Protein AF-A0A6V8Q5P6-F1 (afdb_monomer)

pLDDT: mean 92.39, std 9.51, range [48.16, 98.44]

Sequence (72 aa):
MPSQNEHIRKAIHNKSFLNSFELNTTSYVDWLVTILFYTSLHYVDSKLAQLNFHPDSHGQRRKYIWQTDLKH

Structure (mmCIF, N/CA/C/O backbone):
data_AF-A0A6V8Q5P6-F1
#
_entry.id   AF-A0A6V8Q5P6-F1
#
loop_
_atom_site.group_PDB
_atom_site.id
_atom_site.type_symbol
_atom_site.label_atom_id
_atom_site.label_alt_id
_atom_site.label_comp_id
_atom_site.label_asym_id
_atom_sit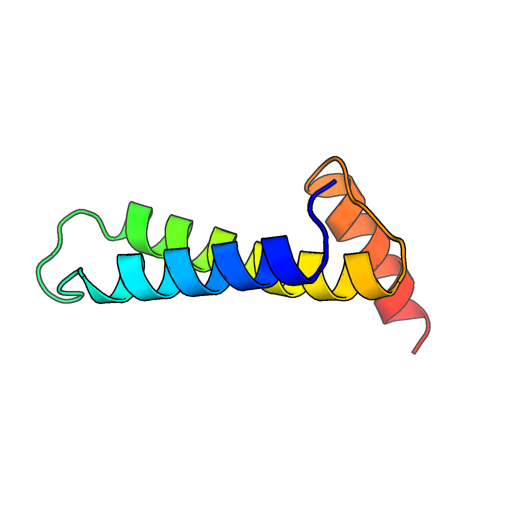e.label_entity_id
_atom_site.label_seq_id
_atom_site.pdbx_PDB_ins_code
_atom_site.Cartn_x
_atom_site.Cartn_y
_atom_site.Cartn_z
_atom_site.occupancy
_atom_site.B_iso_or_equiv
_atom_site.auth_seq_id
_atom_site.auth_comp_id
_atom_site.auth_asym_id
_atom_site.auth_atom_id
_atom_site.pdbx_PDB_model_num
ATOM 1 N N . MET A 1 1 ? 2.358 9.104 -13.613 1.00 74.38 1 MET A N 1
ATOM 2 C CA . MET A 1 1 ? 2.508 8.243 -12.422 1.00 74.38 1 MET A CA 1
ATOM 3 C C . MET A 1 1 ? 2.987 9.056 -11.238 1.00 74.38 1 MET A C 1
ATOM 5 O O . MET A 1 1 ? 3.756 9.981 -11.472 1.00 74.38 1 MET A O 1
ATOM 9 N N . PRO A 1 2 ? 2.599 8.715 -10.000 1.00 87.50 2 PRO A N 1
ATOM 10 C CA . PRO A 1 2 ? 3.284 9.222 -8.819 1.00 87.50 2 PRO A CA 1
ATOM 11 C C . PRO A 1 2 ? 4.753 8.775 -8.818 1.00 87.50 2 PRO A C 1
ATOM 13 O O . PRO A 1 2 ? 5.086 7.658 -9.210 1.00 87.50 2 PRO A O 1
ATOM 16 N N . SER A 1 3 ? 5.633 9.647 -8.351 1.00 93.94 3 SER A N 1
ATOM 17 C CA . SER A 1 3 ? 7.023 9.333 -8.037 1.00 93.94 3 SER A CA 1
ATOM 18 C C . SER A 1 3 ? 7.132 8.380 -6.842 1.00 93.94 3 SER A C 1
ATOM 20 O O . SER A 1 3 ? 6.207 8.234 -6.035 1.00 93.94 3 SER A O 1
ATOM 22 N N . GLN A 1 4 ? 8.316 7.787 -6.663 1.00 95.50 4 GLN A N 1
ATOM 23 C CA . GLN A 1 4 ? 8.650 6.986 -5.482 1.00 95.50 4 GLN A CA 1
ATOM 24 C C . GLN A 1 4 ? 8.280 7.703 -4.168 1.00 95.50 4 GLN A C 1
ATOM 26 O O . GLN A 1 4 ? 7.680 7.095 -3.278 1.00 95.50 4 GLN A O 1
ATOM 31 N N . ASN A 1 5 ? 8.617 8.993 -4.048 1.00 97.06 5 ASN A N 1
ATOM 32 C CA . ASN A 1 5 ? 8.369 9.788 -2.843 1.00 97.06 5 ASN A CA 1
ATOM 33 C C . ASN A 1 5 ? 6.880 10.088 -2.639 1.00 97.06 5 ASN A C 1
ATOM 35 O O . ASN A 1 5 ? 6.405 10.137 -1.507 1.00 97.06 5 ASN A O 1
ATOM 39 N N . GLU A 1 6 ? 6.111 10.268 -3.712 1.00 97.50 6 GLU A N 1
ATOM 40 C CA . GLU A 1 6 ? 4.654 10.414 -3.620 1.00 97.50 6 GLU A CA 1
ATOM 41 C C . GLU A 1 6 ? 3.979 9.127 -3.153 1.00 97.50 6 GLU A C 1
ATOM 43 O O . GLU A 1 6 ? 3.091 9.185 -2.301 1.00 97.50 6 GLU A O 1
ATOM 48 N N . HIS A 1 7 ? 4.438 7.971 -3.634 1.00 97.69 7 HIS A N 1
ATOM 49 C CA . HIS A 1 7 ? 3.985 6.678 -3.134 1.00 97.69 7 HIS A CA 1
ATOM 50 C C . HIS A 1 7 ? 4.283 6.503 -1.639 1.00 97.69 7 HIS A C 1
ATOM 52 O O . HIS A 1 7 ? 3.385 6.149 -0.876 1.00 97.69 7 HIS A O 1
ATOM 58 N N . ILE A 1 8 ? 5.498 6.838 -1.191 1.00 98.25 8 ILE A N 1
ATOM 59 C CA . ILE A 1 8 ? 5.863 6.784 0.234 1.00 98.25 8 ILE A CA 1
ATOM 60 C C . ILE A 1 8 ? 4.969 7.708 1.066 1.00 98.25 8 ILE A C 1
ATOM 62 O O . ILE A 1 8 ? 4.436 7.281 2.088 1.00 98.25 8 ILE A O 1
ATOM 66 N N . ARG A 1 9 ? 4.748 8.952 0.619 1.00 98.44 9 ARG A N 1
ATOM 67 C CA . ARG A 1 9 ? 3.865 9.900 1.319 1.00 98.44 9 ARG A CA 1
ATOM 68 C C . ARG A 1 9 ? 2.443 9.358 1.466 1.00 98.44 9 ARG A C 1
ATOM 70 O O . ARG A 1 9 ? 1.876 9.460 2.550 1.00 98.44 9 ARG A O 1
ATOM 77 N N . LYS A 1 10 ? 1.886 8.743 0.419 1.00 98.25 10 LYS A N 1
ATOM 78 C CA . LYS A 1 10 ? 0.557 8.111 0.475 1.00 98.25 10 LYS A CA 1
ATOM 79 C C . LYS A 1 10 ? 0.523 6.919 1.435 1.00 98.25 10 LYS A C 1
ATOM 81 O O . LYS A 1 10 ? -0.412 6.810 2.218 1.00 98.25 10 LYS A O 1
ATOM 86 N N . ALA A 1 11 ? 1.545 6.062 1.425 1.00 98.31 11 ALA A N 1
ATOM 87 C CA . ALA A 1 11 ? 1.632 4.936 2.355 1.00 98.31 11 ALA A CA 1
ATOM 88 C C . ALA A 1 11 ? 1.695 5.404 3.821 1.00 98.31 11 ALA A C 1
ATOM 90 O O . ALA A 1 11 ? 0.976 4.882 4.670 1.00 98.31 11 ALA A O 1
ATOM 91 N N . ILE A 1 12 ? 2.503 6.432 4.109 1.00 98.38 12 ILE A N 1
ATOM 92 C CA . ILE A 1 12 ? 2.595 7.039 5.444 1.00 98.38 12 ILE A CA 1
ATOM 93 C C . ILE A 1 12 ? 1.251 7.644 5.854 1.00 98.38 12 ILE A C 1
ATOM 95 O O . ILE A 1 12 ? 0.790 7.393 6.962 1.00 98.38 12 ILE A O 1
ATOM 99 N N . HIS A 1 13 ? 0.603 8.395 4.961 1.00 98.38 13 HIS A N 1
ATOM 100 C CA . HIS A 1 13 ? -0.708 8.980 5.228 1.00 98.38 13 HIS A CA 1
ATOM 101 C C . HIS A 1 13 ? -1.756 7.909 5.563 1.00 98.38 13 HIS A C 1
ATOM 103 O O . HIS A 1 13 ? -2.435 8.019 6.581 1.00 98.38 13 HIS A O 1
ATOM 109 N N . ASN A 1 14 ? -1.833 6.838 4.767 1.00 98.44 14 ASN A N 1
ATOM 110 C CA . ASN A 1 14 ? -2.756 5.732 5.014 1.00 98.44 14 ASN A CA 1
ATOM 111 C C . ASN A 1 14 ? -2.467 5.029 6.347 1.00 98.44 14 ASN A C 1
ATOM 113 O O . ASN A 1 14 ? -3.398 4.693 7.072 1.00 98.44 14 ASN A O 1
ATOM 117 N N . LYS A 1 15 ? -1.189 4.846 6.705 1.00 97.75 15 LYS A N 1
ATOM 118 C CA . LYS A 1 15 ? -0.798 4.278 8.002 1.00 97.75 15 LYS A CA 1
ATOM 119 C C . LYS A 1 15 ? -1.228 5.176 9.165 1.00 97.75 15 LYS A C 1
ATOM 121 O O . LYS A 1 15 ? -1.752 4.675 10.153 1.00 97.75 15 LYS A O 1
ATOM 126 N N . SER A 1 16 ? -1.048 6.491 9.043 1.00 98.00 16 SER A N 1
ATOM 127 C CA . SER A 1 16 ? -1.528 7.446 10.048 1.00 98.00 16 SER A CA 1
ATOM 128 C C . SER A 1 16 ? -3.051 7.420 10.180 1.00 98.00 16 SER A C 1
ATOM 130 O O . SER A 1 16 ? -3.555 7.464 11.296 1.00 98.00 16 SER A O 1
ATOM 132 N N . PHE A 1 17 ? -3.778 7.295 9.067 1.00 97.19 17 PHE A N 1
ATOM 133 C CA . PHE A 1 17 ? -5.234 7.153 9.079 1.00 97.19 17 PHE A CA 1
ATOM 134 C C . PHE A 1 17 ? -5.684 5.831 9.712 1.00 97.19 17 PHE A C 1
ATOM 136 O O . PHE A 1 17 ? -6.602 5.820 10.522 1.00 97.19 17 PHE A O 1
ATOM 143 N N . LEU A 1 18 ? -5.004 4.717 9.428 1.00 96.19 18 LEU A N 1
ATOM 144 C CA . LEU A 1 18 ? -5.279 3.438 10.086 1.00 96.19 18 LEU A CA 1
ATOM 145 C C . LEU A 1 18 ? -5.121 3.544 11.611 1.00 96.19 18 LEU A C 1
ATOM 147 O O . LEU A 1 18 ? -5.964 3.056 12.356 1.00 96.19 18 LEU A O 1
ATOM 151 N N . ASN A 1 19 ? -4.070 4.231 12.065 1.00 95.62 19 ASN A N 1
ATOM 152 C CA . ASN A 1 19 ? -3.785 4.431 13.485 1.00 95.62 19 ASN A CA 1
ATOM 153 C C . ASN A 1 19 ? -4.809 5.326 14.206 1.00 95.62 19 ASN A C 1
ATOM 155 O O . ASN A 1 19 ? -4.760 5.401 15.429 1.00 95.62 19 ASN A O 1
ATOM 159 N N . SER A 1 20 ? -5.716 6.009 13.493 1.00 96.44 20 SER A N 1
ATOM 160 C CA . SER A 1 20 ? -6.803 6.765 14.132 1.00 96.44 20 SER A CA 1
ATOM 161 C C . SER A 1 20 ? -8.022 5.911 14.501 1.00 96.44 20 SER A C 1
ATOM 163 O O . SER A 1 20 ? -8.978 6.447 15.054 1.00 96.44 20 SER A O 1
ATOM 165 N N . PHE A 1 21 ? -8.018 4.607 14.193 1.00 96.00 21 PHE A N 1
ATOM 166 C CA . PHE A 1 21 ? -9.113 3.691 14.522 1.00 96.00 21 PHE A CA 1
ATOM 167 C C . PHE A 1 21 ? -8.789 2.798 15.720 1.00 96.00 21 PHE A C 1
ATOM 169 O O . PHE A 1 21 ? -7.707 2.222 15.814 1.00 96.00 21 PHE A O 1
ATOM 176 N N . GLU A 1 22 ? -9.792 2.583 16.569 1.00 95.50 22 GLU A N 1
ATOM 177 C CA . GLU A 1 22 ? -9.758 1.569 17.623 1.00 95.50 22 GLU A CA 1
ATOM 178 C C . GLU A 1 22 ? -10.128 0.193 17.050 1.00 95.50 22 GLU A C 1
ATOM 180 O O . GLU A 1 22 ? -11.292 -0.088 16.752 1.00 95.50 22 GLU A O 1
ATOM 185 N N . LEU A 1 23 ? -9.129 -0.680 16.888 1.00 89.75 23 LEU A N 1
ATOM 186 C CA . LEU A 1 23 ? -9.276 -1.971 16.197 1.00 89.75 23 LEU A CA 1
ATOM 187 C C . LEU A 1 23 ? -10.318 -2.901 16.838 1.00 89.75 23 LEU A C 1
ATOM 189 O O . LEU A 1 23 ? -10.969 -3.665 16.133 1.00 89.75 23 LEU A O 1
ATOM 193 N N . ASN A 1 24 ? -10.476 -2.834 18.161 1.00 90.06 24 ASN A N 1
ATOM 194 C CA . ASN A 1 24 ? -11.332 -3.757 18.913 1.00 90.06 24 ASN A CA 1
ATOM 195 C C . ASN A 1 24 ? -12.804 -3.325 18.970 1.00 90.06 24 ASN A C 1
ATOM 197 O O . ASN A 1 24 ? -13.642 -4.089 19.442 1.00 90.06 24 ASN A O 1
ATOM 201 N N . THR A 1 25 ? -13.123 -2.101 18.545 1.00 95.62 25 THR A N 1
ATOM 202 C CA . THR A 1 25 ? -14.464 -1.514 18.720 1.00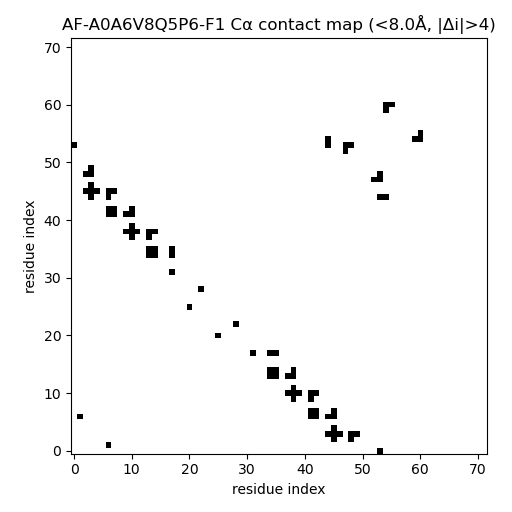 95.62 25 THR A CA 1
ATOM 203 C C . THR A 1 25 ? -15.040 -0.924 17.439 1.00 95.62 25 THR A C 1
ATOM 205 O O . THR A 1 25 ? -16.246 -0.696 17.356 1.00 95.62 25 THR A O 1
ATOM 208 N N . THR A 1 26 ? -14.210 -0.689 16.425 1.00 95.44 26 THR A N 1
ATOM 209 C CA . THR A 1 26 ? -14.654 -0.154 15.138 1.00 95.44 26 THR A CA 1
ATOM 210 C C . THR A 1 26 ? -15.557 -1.130 14.382 1.00 95.44 26 THR A C 1
ATOM 212 O O . THR A 1 26 ? -15.242 -2.306 14.218 1.00 95.44 26 THR A O 1
ATOM 215 N N . SER A 1 27 ? -16.671 -0.626 13.845 1.00 97.06 27 SER A N 1
ATOM 216 C CA . SER A 1 27 ? -17.542 -1.386 12.934 1.00 97.06 27 SER A CA 1
ATOM 217 C C . SER A 1 27 ? -17.034 -1.407 11.485 1.00 97.06 27 SER A C 1
ATOM 219 O O . SER A 1 27 ? -17.656 -2.034 10.636 1.00 97.06 27 SER A O 1
ATOM 221 N N . TYR A 1 28 ? -15.912 -0.738 11.196 1.00 96.44 28 TYR A N 1
ATOM 222 C CA . TYR A 1 28 ? -15.382 -0.518 9.844 1.00 96.44 28 TYR A CA 1
ATOM 223 C C . TYR A 1 28 ? -14.162 -1.399 9.528 1.00 96.44 28 TYR A C 1
ATOM 225 O O . TYR A 1 28 ? -13.203 -0.952 8.896 1.00 96.44 28 TYR A O 1
ATOM 233 N N . VAL A 1 29 ? -14.140 -2.639 10.026 1.00 95.75 29 VAL A N 1
ATOM 234 C CA . VAL A 1 29 ? -12.997 -3.563 9.865 1.00 95.75 29 VAL A CA 1
ATOM 235 C C . VAL A 1 29 ? -12.674 -3.824 8.387 1.00 95.75 29 VAL A C 1
ATOM 237 O O . VAL A 1 29 ? -11.506 -3.897 8.007 1.00 95.75 29 VAL A O 1
ATOM 240 N N . ASP A 1 30 ? -13.693 -3.900 7.536 1.00 96.62 30 ASP A N 1
ATOM 241 C CA . ASP A 1 30 ? -13.580 -4.003 6.077 1.00 96.62 30 ASP A CA 1
ATOM 242 C C . ASP A 1 30 ? -12.795 -2.830 5.460 1.00 96.62 30 ASP A C 1
ATOM 244 O O . ASP A 1 30 ? -11.903 -3.016 4.621 1.00 96.62 30 ASP A O 1
ATOM 248 N N . TRP A 1 31 ? -13.054 -1.614 5.938 1.00 97.25 31 TRP A N 1
ATOM 249 C CA . TRP A 1 31 ? -12.303 -0.429 5.542 1.00 97.25 31 TRP A CA 1
ATOM 250 C C . TRP A 1 31 ? -10.874 -0.438 6.072 1.00 97.25 31 TRP A C 1
ATOM 252 O O . TRP A 1 31 ? -9.968 -0.026 5.348 1.00 97.25 31 TRP A O 1
ATOM 262 N N . LEU A 1 32 ? -10.623 -0.969 7.272 1.00 97.25 32 LEU A N 1
ATOM 263 C CA . LEU A 1 32 ? -9.254 -1.110 7.783 1.00 97.25 32 LEU A CA 1
ATOM 264 C C . LEU A 1 32 ? -8.409 -2.042 6.909 1.00 97.25 32 LEU A C 1
ATOM 266 O O . LEU A 1 32 ? -7.271 -1.712 6.569 1.00 97.25 32 LEU A O 1
ATOM 270 N N . VAL A 1 33 ? -8.982 -3.170 6.478 1.00 97.00 33 VAL A N 1
ATOM 271 C CA . VAL A 1 33 ? -8.337 -4.088 5.524 1.00 97.00 33 VAL A CA 1
ATOM 272 C C . VAL A 1 33 ? -8.065 -3.382 4.195 1.00 97.00 33 VAL A C 1
ATOM 274 O O . VAL A 1 33 ? -6.978 -3.512 3.630 1.00 97.00 33 VAL A O 1
ATOM 277 N N . THR A 1 34 ? -9.014 -2.575 3.720 1.00 97.88 34 THR A N 1
ATOM 278 C CA . THR A 1 34 ? -8.856 -1.782 2.494 1.00 97.88 34 THR A CA 1
ATOM 279 C C . THR A 1 34 ? -7.703 -0.778 2.613 1.00 97.88 34 THR A C 1
ATOM 281 O O . THR A 1 34 ? -6.856 -0.689 1.719 1.00 97.88 34 THR A O 1
ATOM 284 N N . ILE A 1 35 ? -7.599 -0.063 3.736 1.00 98.06 35 ILE A N 1
ATOM 285 C CA . ILE A 1 35 ? -6.501 0.877 4.008 1.00 98.06 35 ILE A CA 1
ATOM 286 C C . ILE A 1 35 ? -5.157 0.139 4.042 1.00 98.06 35 ILE A C 1
ATOM 288 O O . ILE A 1 35 ? -4.190 0.592 3.422 1.00 98.06 35 ILE A O 1
ATOM 292 N N . LEU A 1 36 ? -5.083 -1.012 4.719 1.00 97.81 36 LEU A N 1
ATOM 293 C CA . LEU A 1 36 ? -3.880 -1.850 4.774 1.00 97.81 36 LEU A CA 1
ATOM 294 C C . LEU A 1 36 ? -3.444 -2.325 3.385 1.00 97.81 36 LEU A C 1
ATOM 296 O O . LEU A 1 36 ? -2.255 -2.264 3.050 1.00 97.81 36 LEU A O 1
ATOM 300 N N . PHE A 1 37 ? -4.400 -2.740 2.553 1.00 97.50 37 PHE A N 1
ATOM 301 C CA . PHE A 1 37 ? -4.134 -3.119 1.172 1.00 97.50 37 PHE A CA 1
ATOM 302 C C . PHE A 1 37 ? -3.511 -1.960 0.386 1.00 97.50 37 PHE A C 1
ATOM 304 O O . PHE A 1 37 ? -2.423 -2.119 -0.169 1.00 97.50 37 PHE A O 1
ATOM 311 N N . TYR A 1 38 ? -4.129 -0.773 0.383 1.00 97.62 38 TYR A N 1
ATOM 312 C CA . TYR A 1 38 ? -3.599 0.378 -0.360 1.00 97.62 38 TYR A CA 1
ATOM 313 C C . TYR A 1 38 ? -2.295 0.933 0.223 1.00 97.62 38 TYR A C 1
ATOM 315 O O . TYR A 1 38 ? -1.451 1.435 -0.520 1.00 97.62 38 TYR A O 1
ATOM 323 N N . THR A 1 39 ? -2.084 0.803 1.533 1.00 98.31 39 THR A N 1
ATOM 324 C CA . THR A 1 39 ? -0.793 1.100 2.172 1.00 98.31 39 THR A CA 1
ATOM 325 C C . THR A 1 39 ? 0.307 0.211 1.598 1.00 98.31 39 THR A C 1
ATOM 327 O O . THR A 1 39 ? 1.328 0.706 1.120 1.00 98.31 39 THR A O 1
ATOM 330 N N . SER A 1 40 ? 0.070 -1.103 1.579 1.00 97.50 40 SER A N 1
ATOM 331 C CA . SER A 1 40 ? 1.014 -2.090 1.043 1.00 97.50 40 SER A CA 1
ATOM 332 C C . SER A 1 40 ? 1.259 -1.869 -0.451 1.00 97.50 40 SER A C 1
ATOM 334 O O . SER A 1 40 ? 2.400 -1.884 -0.913 1.00 97.50 40 SER A O 1
ATOM 336 N N . LEU A 1 41 ? 0.191 -1.577 -1.197 1.00 96.44 41 LEU A N 1
ATOM 337 C CA . LEU A 1 41 ? 0.241 -1.274 -2.622 1.00 96.44 41 LEU A CA 1
ATOM 338 C C . LEU A 1 41 ? 1.181 -0.111 -2.935 1.00 96.44 41 LEU A C 1
ATOM 340 O O . LEU A 1 41 ? 1.977 -0.192 -3.865 1.00 96.44 41 LEU A O 1
ATOM 344 N N . HIS A 1 42 ? 1.112 0.965 -2.151 1.00 97.62 42 HIS A N 1
ATOM 345 C CA . HIS A 1 42 ? 1.972 2.123 -2.346 1.00 97.62 42 HIS A CA 1
ATOM 346 C C . HIS A 1 42 ? 3.437 1.837 -2.019 1.00 97.62 42 HIS A C 1
ATOM 348 O O . HIS A 1 42 ? 4.310 2.368 -2.699 1.00 97.62 42 HIS A O 1
ATOM 354 N N . TYR A 1 43 ? 3.741 0.967 -1.056 1.00 97.44 43 TYR A N 1
ATOM 355 C CA . TYR A 1 43 ? 5.124 0.529 -0.853 1.00 97.44 43 TYR A CA 1
ATOM 356 C C . TYR A 1 43 ? 5.655 -0.291 -2.033 1.00 97.44 43 TYR A C 1
ATOM 358 O O . TYR A 1 43 ? 6.780 -0.057 -2.478 1.00 97.44 43 TYR A O 1
ATOM 366 N N . VAL A 1 44 ? 4.841 -1.195 -2.583 1.00 95.88 44 VAL A N 1
ATOM 367 C CA . VAL A 1 44 ? 5.196 -1.955 -3.791 1.00 95.88 44 VAL A CA 1
ATOM 368 C C . VAL A 1 44 ? 5.411 -1.012 -4.977 1.00 95.88 44 VAL A C 1
ATOM 370 O O . VAL A 1 44 ? 6.457 -1.063 -5.616 1.00 95.88 44 VAL A O 1
ATOM 373 N N . ASP A 1 45 ? 4.482 -0.092 -5.234 1.00 95.50 45 ASP A N 1
ATOM 374 C CA . ASP A 1 45 ? 4.602 0.860 -6.344 1.00 95.50 45 ASP A CA 1
ATOM 375 C C . ASP A 1 45 ? 5.769 1.833 -6.167 1.00 95.50 45 ASP A C 1
ATOM 377 O O . ASP A 1 45 ? 6.393 2.225 -7.147 1.00 95.50 45 ASP A O 1
ATOM 381 N N . SER A 1 46 ? 6.124 2.178 -4.928 1.00 96.62 46 SER A N 1
ATOM 382 C CA . SER A 1 46 ? 7.335 2.945 -4.642 1.00 96.62 46 SER A CA 1
ATOM 383 C C . SER A 1 46 ? 8.587 2.213 -5.137 1.00 96.62 46 SER A C 1
ATOM 385 O O . SER A 1 46 ? 9.434 2.821 -5.791 1.00 96.62 46 SER A O 1
ATOM 387 N N . LYS A 1 47 ? 8.686 0.899 -4.892 1.00 95.12 47 LYS A N 1
ATOM 388 C CA . LYS A 1 47 ? 9.783 0.066 -5.408 1.00 95.12 47 LYS A CA 1
ATOM 389 C C . LYS A 1 47 ? 9.753 -0.063 -6.925 1.00 95.12 47 LYS A C 1
ATOM 391 O O . LYS A 1 47 ? 10.798 0.033 -7.555 1.00 95.12 47 LYS A O 1
ATOM 396 N N . LEU A 1 48 ? 8.576 -0.216 -7.523 1.00 94.25 48 LEU A N 1
ATOM 397 C CA . LEU A 1 48 ? 8.446 -0.273 -8.980 1.00 94.25 48 LEU A CA 1
ATOM 398 C C . LEU A 1 48 ? 8.844 1.051 -9.645 1.00 94.25 48 LEU A C 1
ATOM 400 O O . LEU A 1 48 ? 9.553 1.037 -10.648 1.00 94.25 48 LEU A O 1
ATOM 404 N N . ALA A 1 49 ? 8.493 2.188 -9.041 1.00 94.94 49 ALA A N 1
ATOM 405 C CA . ALA A 1 49 ? 8.892 3.505 -9.522 1.00 94.94 49 ALA A CA 1
ATOM 406 C C . ALA A 1 49 ? 10.420 3.697 -9.513 1.00 94.94 49 ALA A C 1
ATOM 408 O O . ALA A 1 49 ? 10.943 4.343 -10.416 1.00 94.94 49 ALA A O 1
ATOM 409 N N . GLN A 1 50 ? 11.152 3.101 -8.558 1.00 93.50 50 GLN A N 1
ATOM 410 C CA . GLN A 1 50 ? 12.628 3.085 -8.579 1.00 93.50 50 GLN A CA 1
ATOM 411 C C . GLN A 1 50 ? 13.190 2.355 -9.805 1.00 93.50 50 GLN A C 1
ATOM 413 O O . GLN A 1 50 ? 14.273 2.686 -10.277 1.00 93.50 50 GLN A O 1
ATOM 418 N N . LEU A 1 51 ? 12.452 1.372 -10.326 1.00 92.19 51 LEU A N 1
ATOM 419 C CA . LEU A 1 51 ? 12.802 0.609 -11.524 1.00 92.19 51 LEU A CA 1
ATOM 420 C C . LEU A 1 51 ? 12.284 1.271 -12.813 1.00 92.19 51 LEU A C 1
ATOM 422 O O . LEU A 1 51 ? 12.278 0.629 -13.861 1.00 92.19 51 LEU A O 1
ATOM 426 N N . ASN A 1 52 ? 11.810 2.524 -12.744 1.00 92.56 52 ASN A N 1
ATOM 427 C CA . ASN A 1 52 ? 11.096 3.215 -13.823 1.00 92.56 52 ASN A CA 1
ATOM 428 C C . ASN A 1 52 ? 9.880 2.431 -14.353 1.00 92.56 52 ASN A C 1
ATOM 430 O O . ASN A 1 52 ? 9.4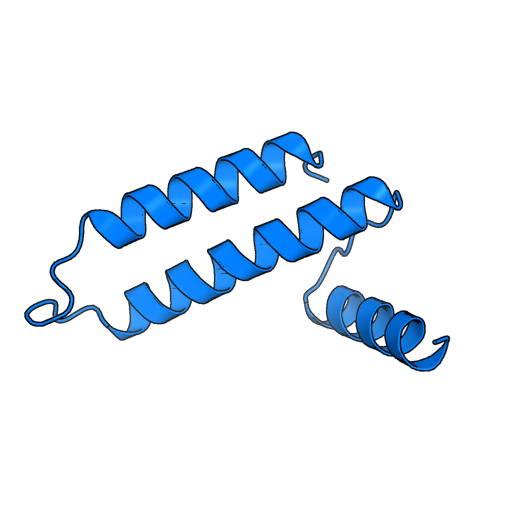63 2.617 -15.497 1.00 92.56 52 ASN A O 1
ATOM 434 N N . PHE A 1 53 ? 9.301 1.553 -13.526 1.00 92.94 53 PHE A N 1
ATOM 435 C CA . PHE A 1 53 ? 8.105 0.800 -13.864 1.00 92.94 53 PHE A CA 1
ATOM 436 C C . PHE A 1 53 ? 6.879 1.354 -13.147 1.00 92.94 53 PHE A C 1
ATOM 438 O O . PHE A 1 53 ? 6.871 1.690 -11.962 1.00 92.94 53 PHE A O 1
ATOM 445 N N . HIS A 1 54 ? 5.804 1.425 -13.908 1.00 92.81 54 HIS A N 1
ATOM 446 C CA . HIS A 1 54 ? 4.656 2.239 -13.608 1.00 92.81 54 HIS A CA 1
ATOM 447 C C . HIS A 1 54 ? 3.417 1.456 -14.061 1.00 92.81 54 HIS A C 1
ATOM 449 O O . HIS A 1 54 ? 3.046 1.524 -15.229 1.00 92.81 54 HIS A O 1
ATOM 455 N N . PRO A 1 55 ? 2.800 0.660 -13.167 1.00 91.69 55 PRO A N 1
ATOM 456 C CA . PRO A 1 55 ? 1.629 -0.135 -13.516 1.00 91.69 55 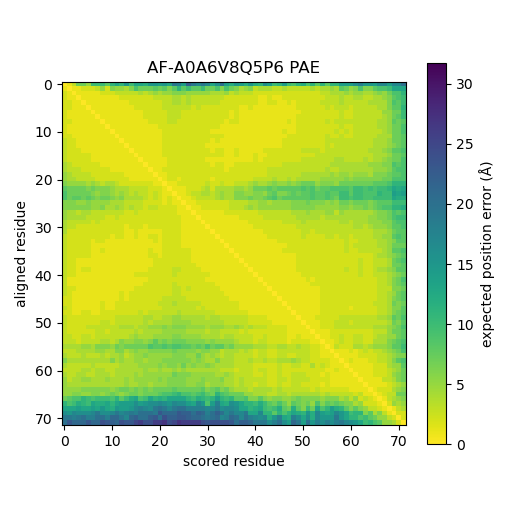PRO A CA 1
ATOM 457 C C . PRO A 1 55 ? 0.347 0.710 -13.549 1.00 91.69 55 PRO A C 1
ATOM 459 O O . PRO A 1 55 ? -0.042 1.300 -12.543 1.00 91.69 55 PRO A O 1
ATOM 462 N N . ASP A 1 56 ? -0.358 0.686 -14.675 1.00 91.44 56 ASP A N 1
ATOM 463 C CA . ASP A 1 56 ? -1.653 1.344 -14.893 1.00 91.44 56 ASP A CA 1
ATOM 464 C C . ASP A 1 56 ? -2.832 0.520 -14.347 1.00 91.44 56 ASP A C 1
ATOM 466 O O . ASP A 1 56 ? -3.961 0.997 -14.251 1.00 91.44 56 ASP A O 1
ATOM 470 N N . SER A 1 57 ? -2.592 -0.744 -13.975 1.00 92.12 57 SER A N 1
ATOM 471 C CA . SER A 1 57 ? -3.612 -1.623 -13.395 1.00 92.12 57 SER A CA 1
ATOM 472 C C . SER A 1 57 ? -3.046 -2.614 -12.378 1.00 92.12 57 SER A C 1
ATOM 474 O O . SER A 1 57 ? -1.870 -2.989 -12.403 1.00 92.12 57 SER A O 1
ATOM 476 N N . HIS A 1 58 ? -3.924 -3.124 -11.507 1.00 88.62 58 HIS A N 1
ATOM 477 C CA . HIS A 1 58 ? -3.581 -4.207 -10.580 1.00 88.62 58 HIS A CA 1
ATOM 478 C C . HIS A 1 58 ? -3.089 -5.470 -11.301 1.00 88.62 58 HIS A C 1
ATOM 480 O O . HIS A 1 58 ? -2.158 -6.121 -10.825 1.00 88.62 58 HIS A O 1
ATOM 486 N N . GLY A 1 59 ? -3.683 -5.802 -12.453 1.00 91.69 59 GLY A N 1
ATOM 487 C CA . GLY A 1 59 ? -3.284 -6.957 -13.258 1.00 91.69 59 GLY A CA 1
ATOM 488 C C . GLY A 1 59 ? -1.882 -6.800 -13.847 1.00 91.69 59 GLY A C 1
ATOM 489 O O . GLY A 1 59 ? -1.068 -7.718 -13.752 1.00 91.69 59 GLY A O 1
ATOM 490 N N . GLN A 1 60 ? -1.567 -5.617 -14.380 1.00 92.44 60 GLN A N 1
ATOM 491 C CA . GLN A 1 60 ? -0.242 -5.319 -14.922 1.00 92.44 60 GLN A CA 1
ATOM 492 C C . GLN A 1 60 ? 0.837 -5.383 -13.837 1.00 92.44 60 GLN A C 1
ATOM 494 O O . GLN A 1 60 ? 1.877 -6.007 -14.049 1.00 92.44 60 GLN A O 1
ATOM 499 N N . ARG A 1 61 ? 0.560 -4.819 -12.653 1.00 93.75 61 ARG A N 1
ATOM 500 C CA . ARG A 1 61 ? 1.452 -4.921 -11.491 1.00 93.75 61 ARG A CA 1
ATOM 501 C C . ARG A 1 61 ? 1.741 -6.377 -11.134 1.00 93.75 61 ARG A C 1
ATOM 503 O O . ARG A 1 61 ? 2.900 -6.759 -11.024 1.00 93.75 61 ARG A O 1
ATOM 510 N N . ARG A 1 62 ? 0.690 -7.193 -10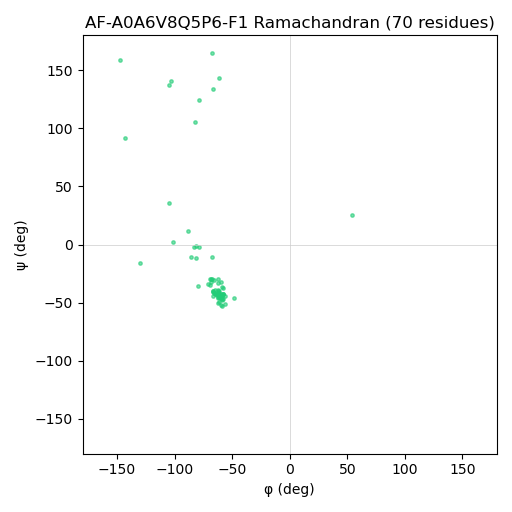.984 1.00 89.88 62 ARG A N 1
ATOM 511 C CA . ARG A 1 62 ? 0.821 -8.615 -10.635 1.00 89.88 62 ARG A CA 1
ATOM 512 C C . ARG A 1 62 ? 1.679 -9.360 -11.654 1.00 89.88 62 ARG A C 1
ATOM 514 O O . ARG A 1 62 ? 2.576 -10.093 -11.260 1.00 89.88 62 ARG A O 1
ATOM 521 N N . LYS A 1 63 ? 1.423 -9.150 -12.949 1.00 91.44 63 LYS A N 1
ATOM 522 C CA . LYS A 1 63 ? 2.188 -9.776 -14.033 1.00 91.44 63 LYS A CA 1
ATOM 523 C C . LYS A 1 63 ? 3.671 -9.410 -13.961 1.00 91.44 63 LYS A C 1
ATOM 525 O O . LYS A 1 63 ? 4.501 -10.300 -14.100 1.00 91.44 63 LYS A O 1
ATOM 530 N N . TYR A 1 64 ? 3.991 -8.136 -13.728 1.00 90.62 64 TYR A N 1
ATOM 531 C CA . TYR A 1 64 ? 5.376 -7.683 -13.609 1.00 90.62 64 TYR A CA 1
ATOM 532 C C . TYR A 1 64 ? 6.086 -8.338 -12.419 1.00 90.62 64 TYR A C 1
ATOM 534 O O . TYR A 1 64 ? 7.136 -8.940 -12.612 1.00 90.62 64 TYR A O 1
ATOM 542 N N . ILE A 1 65 ? 5.473 -8.300 -11.227 1.00 88.06 65 ILE A N 1
ATOM 543 C CA . ILE A 1 65 ? 6.044 -8.889 -10.002 1.00 88.06 65 ILE A CA 1
ATOM 544 C C . ILE A 1 65 ? 6.295 -10.390 -10.179 1.00 88.06 65 ILE A C 1
ATOM 546 O O . ILE A 1 65 ? 7.393 -10.865 -9.908 1.00 88.06 65 ILE A O 1
ATOM 550 N N . TRP A 1 66 ? 5.322 -11.134 -10.716 1.00 86.94 66 TRP A N 1
ATOM 551 C CA . TRP A 1 66 ? 5.503 -12.565 -10.982 1.00 86.94 66 TRP A CA 1
ATOM 552 C C . TRP A 1 66 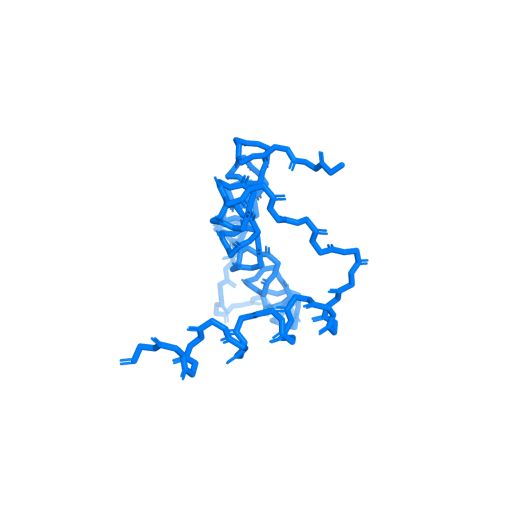? 6.627 -12.855 -11.974 1.00 86.94 66 TRP A C 1
ATOM 554 O O . TRP A 1 66 ? 7.373 -13.812 -11.800 1.00 86.94 66 TRP A O 1
ATOM 564 N N . GLN A 1 67 ? 6.764 -12.043 -13.021 1.00 83.44 67 GLN A N 1
ATOM 565 C CA . GLN A 1 67 ? 7.838 -12.218 -13.995 1.00 83.44 67 GLN A CA 1
ATOM 566 C C . GLN A 1 67 ? 9.219 -11.898 -13.420 1.00 83.44 67 GLN A C 1
ATOM 568 O O . GLN A 1 67 ? 10.201 -12.460 -13.900 1.00 83.44 67 GLN A O 1
ATOM 573 N N . THR A 1 68 ? 9.315 -10.991 -12.447 1.00 77.94 68 THR A N 1
ATOM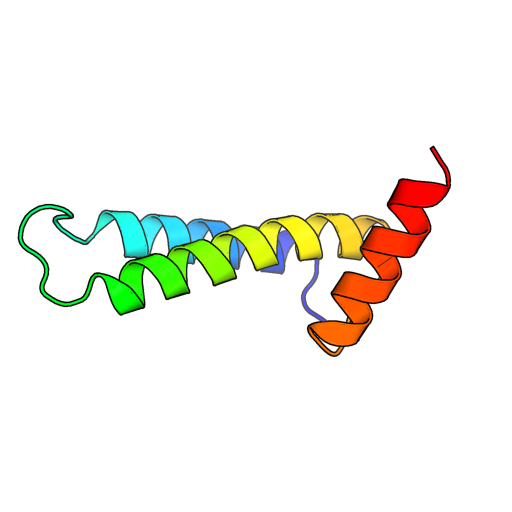 574 C CA . THR A 1 68 ? 10.576 -10.676 -11.766 1.00 77.94 68 THR A CA 1
ATOM 575 C C . THR A 1 68 ? 10.933 -11.696 -10.688 1.00 77.94 68 THR A C 1
ATOM 577 O O . THR A 1 68 ? 12.105 -12.032 -10.576 1.00 77.94 68 THR A O 1
ATOM 580 N N . ASP A 1 69 ? 9.954 -12.247 -9.965 1.00 74.25 69 ASP A N 1
ATOM 581 C CA . ASP A 1 69 ? 10.194 -13.272 -8.935 1.00 74.25 69 ASP A CA 1
ATOM 582 C C . ASP A 1 69 ? 10.677 -14.605 -9.530 1.00 74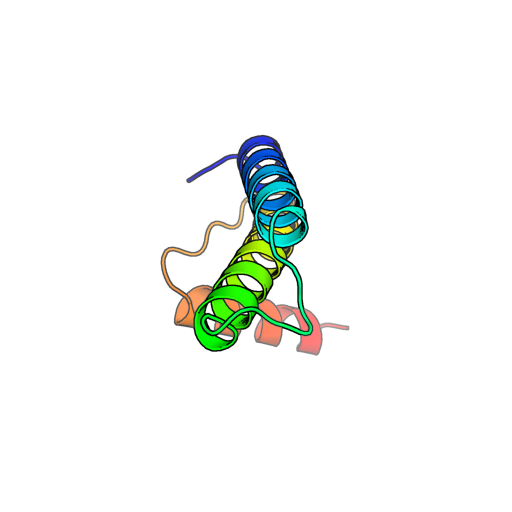.25 69 ASP A C 1
ATOM 584 O O . ASP A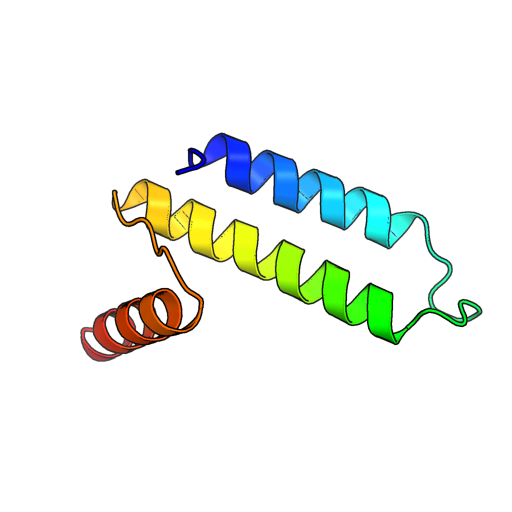 1 69 ? 11.452 -15.310 -8.901 1.00 74.25 69 ASP A O 1
ATOM 588 N N . LEU A 1 70 ? 10.275 -14.943 -10.761 1.00 59.91 70 LEU A N 1
ATOM 589 C CA . LEU A 1 70 ? 10.728 -16.154 -11.468 1.00 59.91 70 LEU A CA 1
ATOM 590 C C . LEU A 1 70 ? 12.136 -16.032 -12.088 1.00 59.91 70 LEU A C 1
ATOM 592 O O . LEU A 1 70 ? 12.600 -16.969 -12.736 1.00 59.91 70 LEU A O 1
ATOM 596 N N . LYS A 1 71 ? 12.788 -14.868 -11.969 1.00 54.00 71 LYS A N 1
ATOM 597 C CA . LYS A 1 71 ? 14.140 -14.613 -12.501 1.00 54.00 71 LYS A CA 1
ATOM 598 C C . LYS A 1 71 ? 15.238 -14.683 -11.432 1.00 54.00 71 LYS A C 1
ATOM 600 O O . LYS A 1 71 ? 16.399 -14.433 -11.761 1.00 54.00 71 LYS A O 1
ATOM 605 N N . HIS A 1 72 ? 14.876 -15.006 -10.193 1.00 48.16 72 HIS A N 1
ATOM 606 C CA . HIS A 1 72 ? 15.764 -15.213 -9.050 1.00 48.16 72 HIS A CA 1
ATOM 607 C C . HIS A 1 72 ? 15.585 -16.628 -8.500 1.00 48.16 72 HIS A C 1
ATOM 609 O O . HIS A 1 72 ? 16.572 -17.136 -7.925 1.00 48.16 72 HIS A O 1
#

Organism: NCBI:txid2754717

Foldseek 3Di:
DDELVRLVVLLVVLVVVLVVDDCVPDPVVVVSVVSVVSSVVSNLQSVCNVVVHDDPDPVSSVVVVVVVVVVD

Mean predicted aligned error: 3.98 Å

Secondary structure (DSSP, 8-state):
---HHHHHHHHHHHHHHHTTS-TTT-S-HHHHHHHHHHHHHHHHHHHHHHTT---SSHHHHHHHHHHHHTT-

Radius of gyration: 14.26 Å; Cα contacts (8 Å, |Δi|>4): 45; chains: 1; bounding box: 33×27×34 Å

Solvent-accessible surface area (backbone atoms only — not comparable to full-atom values): 4142 Å² total; per-residue (Å²): 130,75,51,37,67,54,21,47,52,52,20,51,50,37,51,56,56,55,69,73,54,57,84,92,76,55,91,53,59,71,55,51,53,51,42,52,49,55,24,53,49,22,52,53,49,20,58,33,34,75,71,77,42,82,66,93,41,75,66,54,42,52,54,51,53,55,61,55,62,76,74,113